Protein AF-A0AA36KC63-F1 (afdb_monomer_lite)

Radius of gyration: 14.54 Å; chains: 1; bounding box: 34×33×33 Å

Structure (mmCIF, N/CA/C/O backbone):
data_AF-A0AA36KC63-F1
#
_entry.id   AF-A0AA36KC63-F1
#
loop_
_atom_site.group_PDB
_atom_site.id
_atom_site.type_symbol
_atom_site.label_atom_id
_atom_site.label_alt_id
_atom_site.label_comp_id
_atom_site.label_asym_id
_atom_site.label_entity_id
_atom_site.label_seq_id
_atom_site.pdbx_PDB_ins_code
_atom_site.Cartn_x
_atom_site.Cartn_y
_atom_site.Cartn_z
_atom_site.occupancy
_atom_site.B_iso_or_equiv
_atom_site.auth_seq_id
_atom_site.auth_comp_id
_atom_site.auth_asym_id
_atom_site.auth_atom_id
_atom_site.pdbx_PDB_model_num
ATOM 1 N N . MET A 1 1 ? 13.730 5.591 6.493 1.00 84.19 1 MET A N 1
ATOM 2 C CA . MET A 1 1 ? 12.371 5.238 6.024 1.00 84.19 1 MET A CA 1
ATOM 3 C C . MET A 1 1 ? 11.512 6.490 5.998 1.00 84.19 1 MET A C 1
ATOM 5 O O . MET A 1 1 ? 11.697 7.337 6.862 1.00 84.19 1 MET A O 1
ATOM 9 N N . LYS A 1 2 ? 10.614 6.628 5.022 1.00 94.25 2 LYS A N 1
ATOM 10 C CA . LYS A 1 2 ? 9.614 7.706 4.943 1.00 94.25 2 LYS A CA 1
ATOM 11 C C . LYS A 1 2 ? 8.229 7.102 4.732 1.00 94.25 2 LYS A C 1
ATOM 13 O O . LYS A 1 2 ? 8.115 6.145 3.970 1.00 94.25 2 LYS A O 1
ATOM 18 N N . PHE A 1 3 ? 7.214 7.683 5.366 1.00 95.00 3 PHE A N 1
ATOM 19 C CA . PHE A 1 3 ? 5.823 7.243 5.262 1.00 95.00 3 PHE A CA 1
ATOM 20 C C . PHE A 1 3 ? 4.949 8.350 4.672 1.00 95.00 3 PHE A C 1
ATOM 22 O O . PHE A 1 3 ? 5.170 9.527 4.954 1.00 95.00 3 PHE A O 1
ATOM 29 N N . SER A 1 4 ? 3.969 7.980 3.853 1.00 96.69 4 SER A N 1
ATOM 30 C CA . SER A 1 4 ? 3.006 8.910 3.254 1.00 96.69 4 SER A CA 1
ATOM 31 C C . SER A 1 4 ? 1.672 8.220 3.002 1.00 96.69 4 SER A C 1
ATOM 33 O O . SER A 1 4 ? 1.665 7.081 2.539 1.00 96.69 4 SER A O 1
ATOM 35 N N . VAL A 1 5 ? 0.560 8.913 3.233 1.00 95.75 5 VAL A N 1
ATOM 36 C CA . VAL A 1 5 ? -0.776 8.428 2.858 1.00 95.75 5 VAL A CA 1
ATOM 37 C C . VAL A 1 5 ? -1.019 8.718 1.375 1.00 95.75 5 VAL A C 1
ATOM 39 O O . VAL A 1 5 ? -0.732 9.816 0.900 1.00 95.75 5 VAL A O 1
ATOM 42 N N . LEU A 1 6 ? -1.504 7.725 0.635 1.00 95.44 6 LEU A N 1
ATOM 43 C CA . LEU A 1 6 ? -1.867 7.833 -0.777 1.00 95.44 6 LEU A CA 1
ATOM 44 C C . LEU A 1 6 ? -3.350 8.192 -0.940 1.00 95.44 6 LEU A C 1
ATOM 46 O O . LEU A 1 6 ? -4.165 7.933 -0.058 1.00 95.44 6 LEU A O 1
ATOM 50 N N . ASN A 1 7 ? -3.726 8.701 -2.116 1.00 95.31 7 ASN A N 1
ATOM 51 C CA . ASN A 1 7 ? -5.115 9.080 -2.424 1.00 95.31 7 ASN A CA 1
ATOM 52 C C . ASN A 1 7 ? -6.116 7.914 -2.324 1.00 95.31 7 ASN A C 1
ATOM 54 O O . ASN A 1 7 ? -7.303 8.144 -2.128 1.00 95.31 7 ASN A O 1
ATOM 58 N N . ASN A 1 8 ? -5.653 6.668 -2.460 1.00 91.31 8 ASN A N 1
ATOM 59 C CA . ASN A 1 8 ? -6.477 5.465 -2.310 1.00 91.31 8 ASN A CA 1
ATOM 60 C C . ASN A 1 8 ? -6.541 4.945 -0.859 1.00 91.31 8 ASN A C 1
ATOM 62 O O . ASN A 1 8 ? -6.998 3.827 -0.635 1.00 91.31 8 ASN A O 1
ATOM 66 N N . GLY A 1 9 ? -6.049 5.719 0.114 1.00 92.06 9 GLY A N 1
ATOM 67 C CA . GLY A 1 9 ? -6.074 5.385 1.539 1.00 92.06 9 GLY A CA 1
ATOM 68 C C . GLY A 1 9 ? -4.946 4.466 2.016 1.00 92.06 9 GLY A C 1
ATOM 69 O O . GLY A 1 9 ? -4.847 4.211 3.213 1.00 92.06 9 GLY A O 1
ATOM 70 N N . LEU A 1 10 ? -4.073 3.982 1.125 1.00 95.19 10 LEU A N 1
ATOM 7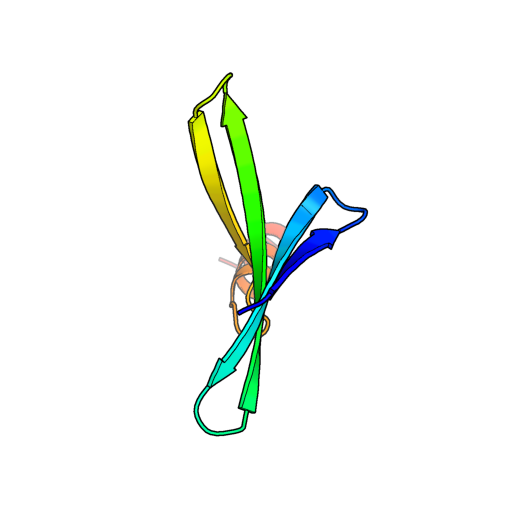1 C CA . LEU A 1 10 ? -2.927 3.162 1.526 1.00 95.19 10 LEU A CA 1
ATOM 72 C C . LEU A 1 10 ? -1.825 4.009 2.173 1.00 95.19 10 LEU A C 1
ATOM 74 O O . LEU A 1 10 ? -1.580 5.152 1.782 1.00 95.19 10 LEU A O 1
ATOM 78 N N . VAL A 1 11 ? -1.097 3.414 3.115 1.00 96.12 11 VAL A N 1
ATOM 79 C CA . VAL A 1 11 ? 0.114 3.993 3.703 1.00 96.12 11 VAL A CA 1
ATOM 80 C C . VAL A 1 11 ? 1.326 3.462 2.950 1.00 96.12 11 VAL A C 1
ATOM 82 O O . VAL A 1 11 ? 1.645 2.281 3.019 1.00 96.12 11 VAL A O 1
ATOM 85 N N . ARG A 1 12 ? 2.036 4.336 2.246 1.00 95.75 12 ARG A N 1
ATOM 86 C CA . ARG A 1 12 ? 3.265 3.998 1.529 1.00 95.75 12 ARG A CA 1
ATOM 87 C C . ARG A 1 12 ? 4.479 4.175 2.423 1.00 95.75 12 ARG A C 1
ATOM 89 O O . ARG A 1 12 ? 4.715 5.278 2.912 1.00 95.75 12 ARG A O 1
ATOM 96 N N . ALA A 1 13 ? 5.290 3.133 2.552 1.00 95.31 13 ALA A N 1
ATOM 97 C CA . ALA A 1 13 ? 6.624 3.191 3.129 1.00 95.31 13 ALA A CA 1
ATOM 98 C C . ALA A 1 13 ? 7.679 3.165 2.019 1.00 95.31 13 ALA A C 1
ATOM 100 O O . ALA A 1 13 ? 7.685 2.275 1.169 1.00 95.31 13 ALA A O 1
ATOM 101 N N . LYS A 1 14 ? 8.597 4.132 2.040 1.00 94.88 14 LYS A N 1
ATOM 102 C CA . LYS A 1 14 ? 9.769 4.180 1.158 1.00 94.88 14 LYS A CA 1
ATOM 103 C C . LYS A 1 14 ? 11.053 4.076 1.966 1.00 94.88 14 LYS A C 1
ATOM 105 O O . LYS A 1 14 ? 11.231 4.772 2.973 1.00 94.88 14 LYS A O 1
ATOM 110 N N . GLY A 1 15 ? 11.956 3.229 1.499 1.00 94.00 15 GLY A N 1
ATOM 111 C CA . GLY A 1 15 ? 13.235 2.939 2.125 1.00 94.00 15 GLY A CA 1
ATOM 112 C C . GLY A 1 15 ? 14.373 2.893 1.130 1.00 94.00 15 GLY A C 1
ATOM 113 O O . GLY A 1 15 ? 14.160 2.866 -0.077 1.00 94.00 15 GLY A O 1
ATOM 114 N N . LYS A 1 16 ? 15.591 2.879 1.666 1.00 94.12 16 LYS A N 1
ATOM 115 C CA . LYS A 1 16 ? 16.787 2.529 0.912 1.00 94.12 16 LYS A CA 1
ATOM 116 C C . LYS A 1 16 ? 17.442 1.356 1.627 1.00 94.12 16 LYS A C 1
ATOM 118 O O . LYS A 1 16 ? 17.748 1.482 2.810 1.00 94.12 16 LYS A O 1
ATOM 123 N N . ASN A 1 17 ? 17.604 0.237 0.934 1.00 87.62 17 ASN A N 1
ATOM 124 C CA . ASN A 1 17 ? 18.226 -0.976 1.447 1.00 87.62 17 ASN A CA 1
ATOM 125 C C . ASN A 1 17 ? 19.405 -1.337 0.537 1.00 87.62 17 ASN A C 1
ATOM 127 O O . ASN A 1 17 ? 19.218 -1.455 -0.666 1.00 87.62 17 ASN A O 1
ATOM 131 N N . 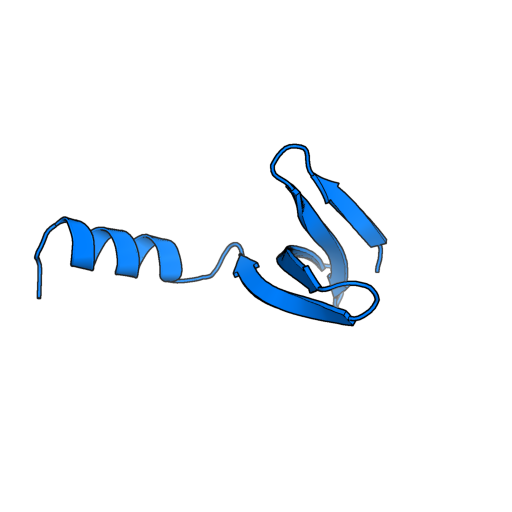PHE A 1 18 ? 20.622 -1.425 1.080 1.00 91.88 18 PHE A N 1
ATOM 132 C CA . PHE A 1 18 ? 21.847 -1.730 0.314 1.00 91.88 18 PHE A CA 1
ATOM 133 C C . PHE A 1 18 ? 22.076 -0.898 -0.965 1.00 91.88 18 PHE A C 1
ATOM 135 O O . PHE A 1 18 ? 22.679 -1.367 -1.920 1.00 91.88 18 PHE A O 1
ATOM 142 N N . GLY A 1 19 ? 21.624 0.358 -0.999 1.00 91.75 19 GLY A N 1
ATOM 143 C CA . GLY A 1 19 ? 21.751 1.197 -2.198 1.00 91.75 19 GLY A CA 1
ATOM 144 C C . GLY A 1 19 ? 20.496 1.239 -3.069 1.00 91.75 19 GLY A C 1
ATOM 145 O O . GLY A 1 19 ? 20.309 2.216 -3.792 1.00 91.75 19 GLY A O 1
ATOM 146 N N . GLU A 1 20 ? 19.603 0.265 -2.925 1.00 91.75 20 GLU A N 1
ATOM 147 C CA . GLU A 1 20 ? 18.378 0.136 -3.708 1.00 91.75 20 GLU A CA 1
ATOM 148 C C . GLU A 1 20 ? 17.185 0.782 -3.009 1.00 91.75 20 GLU A C 1
ATOM 150 O O . GLU A 1 20 ? 17.052 0.743 -1.783 1.00 91.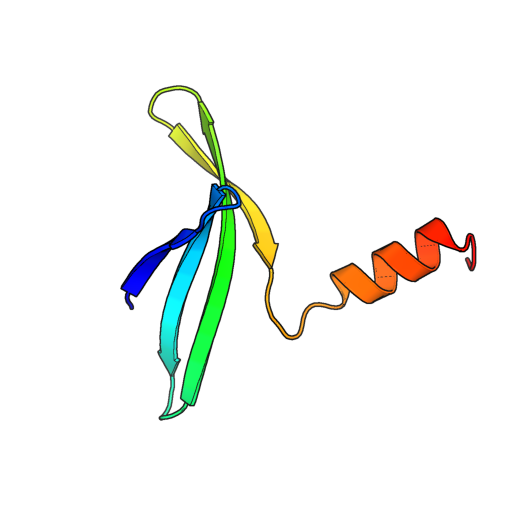75 20 GLU A O 1
ATOM 155 N N . ASN A 1 21 ? 16.299 1.400 -3.789 1.00 91.00 21 ASN A N 1
ATOM 156 C CA . ASN A 1 21 ? 15.074 1.981 -3.254 1.00 91.00 21 ASN A CA 1
ATOM 157 C C . ASN A 1 21 ? 14.020 0.887 -3.091 1.00 91.00 21 ASN A C 1
ATOM 159 O O . ASN A 1 21 ? 13.637 0.248 -4.066 1.00 91.00 21 ASN A O 1
ATOM 163 N N . SER A 1 22 ? 13.500 0.730 -1.878 1.00 90.31 22 SER A N 1
ATOM 164 C CA . SER A 1 22 ? 12.375 -0.152 -1.592 1.00 90.31 22 SER A CA 1
ATOM 165 C C . SER A 1 22 ? 11.094 0.652 -1.390 1.00 90.31 22 SER A C 1
ATOM 167 O O . SER A 1 22 ? 11.098 1.762 -0.843 1.00 90.31 22 SER A O 1
ATOM 169 N N . GLN A 1 23 ? 9.977 0.084 -1.838 1.00 93.06 23 GLN A N 1
ATOM 170 C CA . GLN A 1 23 ? 8.647 0.641 -1.633 1.00 93.06 23 GLN A CA 1
ATOM 171 C C . GLN A 1 23 ? 7.669 -0.475 -1.280 1.00 93.06 23 GLN A C 1
ATOM 173 O O . GLN A 1 23 ? 7.608 -1.487 -1.972 1.00 93.06 23 GLN A O 1
ATOM 178 N N . VAL A 1 24 ? 6.878 -0.250 -0.233 1.00 93.56 24 VAL A N 1
ATOM 179 C CA . VAL A 1 24 ? 5.785 -1.135 0.178 1.00 93.56 24 VAL A CA 1
ATOM 180 C C . VAL A 1 24 ? 4.577 -0.278 0.527 1.00 93.56 24 VAL A C 1
ATOM 182 O O . VAL A 1 24 ? 4.723 0.724 1.229 1.00 93.56 24 VAL A O 1
ATOM 185 N N . ASP A 1 25 ? 3.400 -0.669 0.049 1.00 94.94 25 ASP A N 1
ATOM 186 C CA . ASP A 1 25 ? 2.142 -0.002 0.378 1.00 94.94 25 ASP A CA 1
ATOM 187 C C . ASP A 1 25 ? 1.323 -0.889 1.322 1.00 94.94 25 ASP A C 1
ATOM 189 O O . ASP A 1 25 ? 1.154 -2.080 1.079 1.00 94.94 25 ASP A O 1
ATOM 193 N N . PHE A 1 26 ? 0.807 -0.313 2.402 1.00 95.25 26 PHE A N 1
ATOM 194 C CA . PHE A 1 26 ? 0.054 -1.014 3.437 1.00 95.25 26 PHE A CA 1
ATOM 195 C C . PHE A 1 26 ? -1.397 -0.555 3.441 1.00 95.25 26 PHE A C 1
ATOM 197 O O . PHE A 1 26 ? -1.674 0.649 3.426 1.00 95.25 26 PHE A O 1
ATOM 204 N N . LYS A 1 27 ? -2.329 -1.502 3.533 1.00 95.56 27 LYS A N 1
ATOM 205 C CA . LYS A 1 27 ? -3.695 -1.197 3.951 1.00 95.56 27 LYS A CA 1
ATOM 206 C C . LYS A 1 27 ? -3.731 -1.236 5.467 1.00 95.56 27 LYS A C 1
ATOM 208 O O . LYS A 1 27 ? -3.436 -2.265 6.068 1.00 95.56 27 LYS A O 1
ATOM 213 N N . VAL A 1 28 ? -4.078 -0.111 6.073 1.00 95.00 28 VAL A N 1
ATOM 214 C CA . VAL A 1 28 ? -4.190 0.012 7.524 1.00 95.00 28 VAL A CA 1
ATOM 215 C C . VAL A 1 28 ? -5.662 0.164 7.867 1.00 95.00 28 VAL A C 1
ATOM 217 O O . VAL A 1 28 ? -6.352 0.993 7.279 1.00 95.00 28 VAL A O 1
ATOM 220 N N . GLN A 1 29 ? -6.139 -0.643 8.806 1.00 94.38 29 GLN A N 1
ATOM 221 C CA . GLN A 1 29 ? -7.453 -0.480 9.414 1.00 94.38 29 GLN A CA 1
ATOM 222 C C . GLN A 1 29 ? -7.262 -0.014 10.852 1.00 94.38 29 GLN A C 1
ATOM 224 O O . GLN A 1 29 ? -6.448 -0.578 11.582 1.00 94.38 29 GLN A O 1
ATOM 229 N N . CYS A 1 30 ? -7.996 1.023 11.246 1.00 91.12 30 CYS A N 1
ATOM 230 C CA . CYS A 1 30 ? -7.949 1.562 12.598 1.00 91.12 30 CYS A CA 1
ATOM 231 C C . CYS A 1 30 ? -9.321 1.439 13.257 1.00 91.12 30 CYS A C 1
ATOM 233 O O . CYS A 1 30 ? -10.323 1.839 12.668 1.00 91.12 30 CYS A O 1
ATOM 235 N N . ASP A 1 31 ? -9.336 0.931 14.485 1.00 91.94 31 ASP A N 1
ATOM 236 C CA . ASP A 1 31 ? -10.479 0.963 15.390 1.00 91.94 31 ASP A CA 1
ATOM 237 C C . ASP A 1 31 ? -10.123 1.829 16.608 1.00 91.94 31 ASP A C 1
ATOM 239 O O . ASP A 1 31 ? -9.267 1.490 17.436 1.00 91.94 31 ASP A O 1
ATOM 243 N N . GLY A 1 32 ? -10.721 3.020 16.666 1.00 88.88 32 GLY A N 1
ATOM 244 C CA . GLY A 1 32 ? -10.395 4.040 17.656 1.00 88.88 32 GLY A CA 1
ATOM 245 C C . GLY A 1 32 ? -8.914 4.433 17.620 1.00 88.88 32 GLY A C 1
ATOM 246 O O . GLY A 1 32 ? -8.458 5.093 16.689 1.00 88.88 32 GLY A O 1
ATOM 247 N N . LYS A 1 33 ? -8.164 4.058 18.665 1.00 90.44 33 LYS A N 1
ATOM 248 C CA . LYS A 1 33 ? -6.722 4.348 18.796 1.00 90.44 33 LYS A CA 1
ATOM 249 C C . LYS A 1 33 ? -5.815 3.197 18.348 1.00 90.44 33 LYS A C 1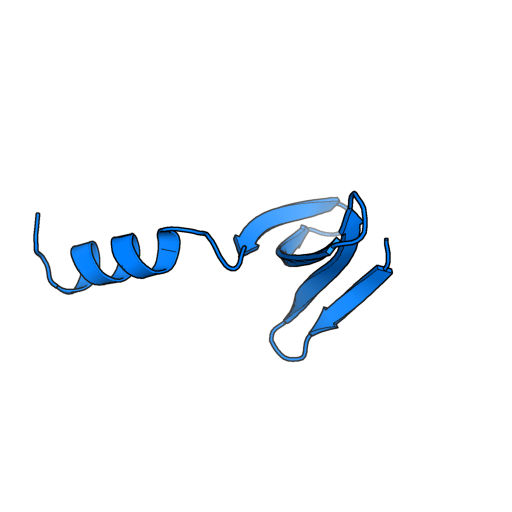
ATOM 251 O O . LYS A 1 33 ? -4.599 3.365 18.354 1.00 90.44 33 LYS A O 1
ATOM 256 N N . ASN A 1 34 ? -6.380 2.049 17.983 1.00 92.75 34 ASN A N 1
ATOM 257 C CA . ASN A 1 34 ? -5.618 0.869 17.593 1.00 92.75 34 ASN A CA 1
ATOM 258 C C . ASN A 1 34 ? -5.646 0.728 16.075 1.00 92.75 34 ASN A C 1
ATOM 260 O O . ASN A 1 34 ? -6.715 0.645 15.482 1.00 92.75 34 ASN A O 1
ATOM 264 N N . CYS A 1 35 ? -4.474 0.682 15.450 1.00 92.44 35 CYS A N 1
ATOM 265 C CA . CYS A 1 35 ? -4.341 0.469 14.015 1.00 92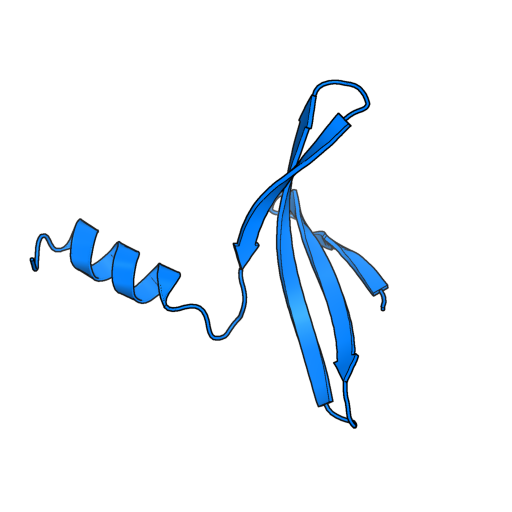.44 35 CYS A CA 1
ATOM 266 C C . CYS A 1 35 ? -3.588 -0.829 13.754 1.00 92.44 35 CYS A C 1
ATOM 268 O O . CYS A 1 35 ? -2.574 -1.105 14.395 1.00 92.44 35 CYS A O 1
ATOM 270 N N . GLN A 1 36 ? -4.060 -1.593 12.778 1.00 94.88 36 GLN A N 1
ATOM 271 C CA . GLN A 1 36 ? -3.433 -2.826 12.327 1.00 94.88 36 GLN A CA 1
ATOM 272 C C . GLN A 1 36 ? -3.271 -2.828 10.812 1.00 94.88 36 GLN A C 1
ATOM 274 O O . GLN A 1 36 ? -4.019 -2.176 10.079 1.00 94.88 36 GLN A O 1
ATOM 279 N N . ILE A 1 37 ? -2.271 -3.568 10.345 1.00 94.62 37 ILE A N 1
ATOM 280 C CA . ILE A 1 37 ? -2.072 -3.811 8.920 1.00 94.62 37 ILE A CA 1
ATOM 281 C C . ILE A 1 37 ? -3.058 -4.904 8.509 1.00 94.62 37 ILE A C 1
ATOM 283 O O . ILE A 1 37 ? -2.966 -6.031 8.981 1.00 94.62 37 ILE A O 1
ATOM 287 N N . ASP A 1 38 ? -3.997 -4.551 7.641 1.00 94.69 38 ASP A N 1
ATOM 288 C CA . ASP A 1 38 ? -4.967 -5.470 7.038 1.00 94.69 38 ASP A CA 1
ATOM 289 C C . ASP A 1 38 ? -4.387 -6.151 5.794 1.00 94.69 38 ASP A C 1
ATOM 291 O O . ASP A 1 38 ? -4.711 -7.293 5.486 1.00 94.69 38 ASP A O 1
ATOM 295 N N . ASP A 1 39 ? -3.513 -5.450 5.065 1.00 92.62 39 ASP A N 1
ATOM 296 C CA . ASP A 1 39 ? -2.943 -5.964 3.824 1.00 92.62 39 ASP A CA 1
ATOM 297 C C . ASP A 1 39 ? -1.603 -5.312 3.470 1.00 92.62 39 ASP A C 1
ATOM 299 O O . ASP A 1 39 ? -1.320 -4.175 3.862 1.00 92.62 39 ASP A O 1
ATOM 303 N N . ILE A 1 40 ? -0.800 -6.021 2.675 1.00 92.25 40 ILE A N 1
ATOM 304 C CA . ILE A 1 40 ? 0.517 -5.583 2.210 1.00 92.25 40 ILE A CA 1
ATOM 305 C C . ILE A 1 40 ? 0.588 -5.730 0.691 1.00 92.25 40 ILE A C 1
ATOM 307 O O . ILE A 1 40 ? 0.397 -6.814 0.141 1.00 92.25 40 ILE A O 1
ATOM 311 N N . TYR A 1 41 ? 0.934 -4.639 0.016 1.00 90.06 41 TYR A N 1
ATOM 312 C CA . TYR A 1 41 ? 1.169 -4.589 -1.420 1.00 90.06 41 TYR A CA 1
ATOM 313 C C . TYR A 1 41 ? 2.647 -4.311 -1.675 1.00 90.06 41 TYR A C 1
ATOM 315 O O . TYR A 1 41 ? 3.127 -3.178 -1.560 1.00 90.06 41 TYR A O 1
ATOM 323 N N . THR A 1 42 ? 3.373 -5.364 -2.034 1.00 87.75 42 THR A N 1
ATOM 324 C CA . THR A 1 42 ? 4.725 -5.258 -2.584 1.00 87.75 42 THR A CA 1
ATOM 325 C C . THR A 1 42 ? 4.666 -5.379 -4.109 1.00 87.75 42 THR A C 1
ATOM 327 O O . THR A 1 42 ? 3.763 -6.041 -4.632 1.00 87.75 42 THR A O 1
ATOM 330 N N . PRO A 1 43 ? 5.602 -4.752 -4.843 1.00 78.56 43 PRO A N 1
ATOM 331 C CA . PRO A 1 43 ? 5.709 -4.934 -6.290 1.00 78.56 43 PRO A CA 1
ATOM 332 C C . PRO A 1 43 ? 5.836 -6.410 -6.697 1.00 78.56 43 PRO A C 1
ATOM 334 O O . PRO A 1 43 ? 5.215 -6.814 -7.672 1.00 78.56 43 PRO A O 1
ATOM 337 N N . ASP A 1 44 ? 6.552 -7.204 -5.895 1.00 80.25 44 ASP A N 1
ATOM 338 C CA . ASP A 1 44 ? 6.883 -8.610 -6.175 1.00 80.25 44 ASP A CA 1
ATOM 339 C C . ASP A 1 44 ? 5.886 -9.617 -5.563 1.00 80.25 44 ASP A C 1
ATOM 341 O O . ASP A 1 44 ? 6.203 -10.786 -5.350 1.00 80.25 44 ASP A O 1
ATOM 345 N N . SER A 1 45 ? 4.683 -9.168 -5.194 1.00 82.00 45 SER A N 1
ATOM 346 C CA . SER A 1 45 ? 3.658 -10.040 -4.614 1.00 82.00 45 SER A CA 1
ATOM 347 C C . SER A 1 45 ? 2.903 -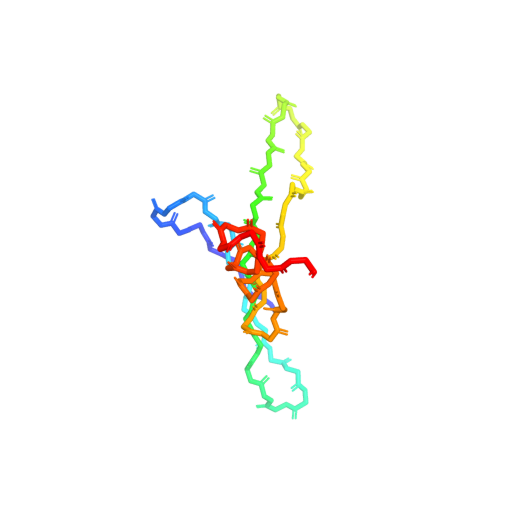10.814 -5.691 1.00 82.00 45 SER A C 1
ATOM 349 O O . SER A 1 45 ? 2.272 -10.199 -6.546 1.00 82.00 45 SER A O 1
ATOM 351 N N . TYR A 1 46 ? 2.803 -12.140 -5.535 1.00 86.06 46 TYR A N 1
ATOM 352 C CA . TYR A 1 46 ? 1.933 -13.003 -6.352 1.00 86.06 46 TYR A CA 1
ATOM 353 C C . TYR A 1 46 ? 0.427 -12.766 -6.150 1.00 86.06 46 TYR A C 1
ATOM 355 O O . TYR A 1 46 ? -0.414 -13.478 -6.700 1.00 86.06 46 TYR A O 1
ATOM 363 N N . LYS A 1 47 ? 0.035 -11.811 -5.301 1.00 84.50 47 LYS A N 1
ATOM 364 C CA . LYS A 1 47 ? -1.368 -11.598 -4.939 1.00 84.50 47 LYS A CA 1
ATOM 365 C C . LYS A 1 47 ? -2.237 -11.278 -6.155 1.00 84.50 47 LYS A C 1
ATOM 367 O O . LYS A 1 47 ? -3.387 -11.707 -6.201 1.00 84.50 47 LYS A O 1
ATOM 372 N N . LYS A 1 48 ? -1.713 -10.542 -7.140 1.00 80.94 48 LYS A N 1
ATOM 373 C CA . LYS A 1 48 ? -2.464 -10.210 -8.361 1.00 80.94 48 LYS A CA 1
ATOM 374 C C . LYS A 1 48 ? -2.698 -11.447 -9.221 1.00 80.94 48 LYS A C 1
ATOM 376 O O . LYS A 1 48 ? -3.812 -11.653 -9.693 1.00 80.94 48 LYS A O 1
ATOM 381 N N . GLU A 1 49 ? -1.669 -12.263 -9.376 1.00 86.12 49 GLU A N 1
ATOM 382 C CA . GLU A 1 49 ? -1.661 -13.514 -10.123 1.00 86.12 49 GLU A CA 1
ATOM 383 C C . GLU A 1 49 ? -2.647 -14.498 -9.493 1.00 86.12 49 GLU A C 1
ATOM 385 O O . GLU A 1 49 ? -3.524 -15.014 -10.179 1.00 86.12 49 GLU A O 1
ATOM 390 N N . VAL A 1 50 ? -2.597 -14.671 -8.169 1.00 86.94 50 VAL A N 1
ATOM 391 C CA . VAL A 1 50 ? -3.528 -15.538 -7.431 1.00 86.94 50 VAL A CA 1
ATOM 392 C C . VAL A 1 50 ? -4.972 -15.037 -7.548 1.00 86.94 50 VAL A C 1
ATOM 394 O O . VAL A 1 50 ? -5.876 -15.833 -7.792 1.00 86.94 50 VAL A O 1
ATOM 397 N N . ILE A 1 51 ? -5.218 -13.724 -7.445 1.00 85.06 51 ILE A N 1
ATOM 398 C CA . ILE A 1 51 ? -6.561 -13.155 -7.666 1.00 85.06 51 ILE A CA 1
ATOM 399 C C . ILE A 1 51 ? -7.053 -13.438 -9.093 1.00 85.06 51 ILE A C 1
ATOM 401 O O . ILE A 1 51 ? -8.236 -13.727 -9.276 1.00 85.06 51 ILE A O 1
ATOM 405 N N . ALA A 1 52 ? -6.181 -13.347 -10.099 1.00 85.69 52 ALA A N 1
ATOM 406 C CA . ALA A 1 52 ? -6.538 -13.636 -11.486 1.00 85.69 52 ALA A CA 1
ATOM 407 C C . ALA A 1 52 ? -6.900 -15.116 -11.686 1.00 85.69 52 ALA A C 1
ATOM 409 O O . ALA A 1 52 ? -7.923 -15.402 -12.303 1.00 85.69 52 ALA A O 1
ATOM 410 N N . ILE A 1 53 ? -6.122 -16.036 -11.107 1.00 88.94 53 ILE A N 1
ATOM 411 C CA . ILE A 1 53 ? -6.381 -17.485 -11.118 1.00 88.94 53 ILE A CA 1
ATOM 412 C C . ILE A 1 53 ? -7.767 -17.789 -10.527 1.00 88.94 53 ILE A C 1
ATOM 414 O O . ILE A 1 53 ? -8.596 -18.424 -11.181 1.00 88.94 53 ILE A O 1
ATOM 418 N N . VAL A 1 54 ? -8.062 -17.249 -9.337 1.00 87.88 54 VAL A N 1
ATOM 419 C CA . VAL A 1 54 ? -9.354 -17.439 -8.655 1.00 87.88 54 VAL A CA 1
ATOM 420 C C . VAL A 1 54 ? -10.513 -16.854 -9.467 1.00 87.88 54 VAL A C 1
ATOM 422 O O . VAL A 1 54 ? -11.539 -17.507 -9.633 1.00 87.88 54 VAL A O 1
ATOM 425 N N . LYS A 1 55 ? -10.367 -15.638 -10.011 1.00 87.75 55 LYS A N 1
ATOM 426 C CA . LYS A 1 55 ? -11.419 -14.994 -10.821 1.00 87.75 55 LYS A CA 1
ATOM 427 C C . LYS A 1 55 ? -11.704 -15.730 -12.127 1.00 87.75 55 LYS A C 1
ATOM 429 O O . LYS A 1 55 ? -12.848 -15.741 -12.570 1.00 87.75 55 LYS A O 1
ATOM 434 N N . ASN A 1 56 ? -10.681 -16.327 -12.729 1.00 87.38 56 ASN A N 1
ATOM 435 C CA . ASN A 1 56 ? -10.809 -17.083 -13.970 1.00 87.38 56 ASN A CA 1
ATOM 436 C C . ASN A 1 56 ? -11.236 -18.539 -13.736 1.00 87.38 56 ASN A C 1
ATOM 438 O O . ASN A 1 56 ? -11.344 -19.291 -14.702 1.00 87.38 56 ASN A O 1
ATOM 442 N N . ASN A 1 57 ? -11.482 -18.934 -12.478 1.00 74.62 57 ASN A N 1
ATOM 443 C CA . ASN A 1 57 ? -11.863 -20.288 -12.080 1.00 74.62 57 ASN A CA 1
ATOM 444 C C . ASN A 1 57 ? -10.899 -21.365 -12.620 1.00 74.62 57 ASN A C 1
ATOM 446 O O . ASN A 1 57 ? -11.304 -22.487 -12.922 1.00 74.62 57 ASN A O 1
ATOM 450 N N . GLN A 1 58 ? -9.625 -20.994 -12.786 1.00 67.50 58 GLN A N 1
ATOM 451 C CA . GLN A 1 58 ? -8.549 -21.891 -13.190 1.00 67.50 58 GLN A CA 1
ATOM 452 C C . GLN A 1 58 ? -7.966 -22.488 -11.909 1.00 67.50 58 GLN A C 1
ATOM 454 O O . GLN A 1 58 ? -7.048 -21.922 -11.333 1.00 67.50 58 GLN A O 1
ATOM 459 N N . CYS A 1 59 ? -8.569 -23.562 -11.404 1.00 61.59 59 CYS A N 1
ATOM 460 C CA . CYS A 1 59 ? -8.042 -24.311 -10.260 1.00 61.59 59 CYS A CA 1
ATOM 461 C C . CYS A 1 59 ? -7.093 -25.421 -10.712 1.00 61.59 59 CYS A C 1
ATOM 463 O O . CYS A 1 59 ? -7.419 -26.092 -11.717 1.00 61.59 59 CYS A O 1
#

Secondary structure (DSSP, 8-state):
-EEEE-TTS-EEEEEEETTEEEEEEEEEEEETTEEEEEEEE-TT-THHHHHHHHHTT--

pLDDT: mean 89.79, std 6.79, range [61.59, 96.69]

Organism: NCBI:txid1147131

Foldseek 3Di:
DDWDQDPVRWIWDWDADPNDIFIKTFRWDDDPPDIDTPDIDGPPDCPVVVVVCVVVVVD

Sequence (59 aa):
MKFSVLNNGLVRAKGKNFGENSQVDFKVQCDGKNCQIDDIYTPDSYKKEVIAIVKNNQC